Protein AF-A0A0E9LUZ6-F1 (afdb_monomer)

Secondary structure (DSSP, 8-state):
---------GGGTTTTHHHHHHHHHHHHHHHH-TT--EEEEE--HHHHHHHHHTT-EEE-GGGT---HHHHHGGGGSTTHHHHHHTTTS--SSEEEEE-HHHHHHHHTS---THHHHHHHHHHHHHHHHHHTTSS---S--------SHHHHHHHHSSSS--

Sequence (162 aa):
MANSGLIVADEFRGRGLARDIKRKAFELSKVRYPHAKIFGLTTGLAVMKINSELGYKPVTFSELTDDEQFWKGCQSCVNYDILLRTNRKHCLCTGMLYDPEKEEKKQAKPLPQKKLKVYERWLQFKRFVFLKNNKKGTGGGAGKGKNVFQRLMAFFFLVAKI

Foldseek 3Di:
DDDLDDDDDPVCPPVCPSLVVVVVVVVVCCVVPVQDKDKDWDLDPVVVVSLVVVPWDFDWQVPPDPDPVVLVSCVPPPFNVVCVVVVNRDTSITMIIDGNVVVVVVVPDDDDPVVVVVVVVVVVVVCCVPVVPPDDDDDDDDDDDDDPPVVVVVVVVPPPPD

Structure (mmCIF, N/CA/C/O backbone):
data_AF-A0A0E9LUZ6-F1
#
_entry.id   AF-A0A0E9LUZ6-F1
#
loop_
_atom_site.group_PDB
_atom_site.id
_atom_site.type_symbol
_atom_site.label_atom_id
_atom_site.label_alt_id
_atom_site.label_comp_id
_atom_site.label_asym_id
_atom_site.label_entity_id
_atom_site.label_seq_id
_atom_site.pdbx_PDB_ins_code
_atom_site.Cartn_x
_atom_site.Cartn_y
_atom_site.Cartn_z
_atom_site.occupancy
_atom_site.B_iso_or_equiv
_atom_site.auth_seq_id
_atom_site.auth_comp_id
_atom_site.auth_asym_id
_atom_site.auth_atom_id
_atom_site.pdbx_PDB_model_num
ATOM 1 N N . MET A 1 1 ? 3.066 -12.515 5.635 1.00 55.31 1 MET A N 1
ATOM 2 C CA . MET A 1 1 ? 2.863 -12.966 4.240 1.00 55.31 1 MET A CA 1
ATOM 3 C C . MET A 1 1 ? 2.787 -11.745 3.351 1.00 55.31 1 MET A C 1
ATOM 5 O O . MET A 1 1 ? 2.115 -10.799 3.740 1.00 55.31 1 MET A O 1
ATOM 9 N N . ALA A 1 2 ? 3.453 -11.762 2.201 1.00 65.00 2 ALA A N 1
ATOM 10 C CA . ALA A 1 2 ? 3.406 -10.681 1.224 1.00 65.00 2 ALA A CA 1
ATOM 11 C C . ALA A 1 2 ? 3.006 -11.261 -0.135 1.00 65.00 2 ALA A C 1
ATOM 13 O O . ALA A 1 2 ? 3.592 -12.247 -0.575 1.00 65.00 2 ALA A O 1
ATOM 14 N N . ASN A 1 3 ? 2.016 -10.648 -0.782 1.00 70.12 3 ASN A N 1
ATOM 15 C CA . ASN A 1 3 ? 1.626 -10.987 -2.146 1.00 70.12 3 ASN A CA 1
ATOM 16 C C . ASN A 1 3 ? 2.110 -9.853 -3.047 1.00 70.12 3 ASN A C 1
ATOM 18 O O . ASN A 1 3 ? 1.628 -8.727 -2.934 1.00 70.12 3 ASN A O 1
ATOM 22 N N . SER A 1 4 ? 3.075 -10.146 -3.915 1.00 66.31 4 SER A N 1
ATOM 23 C CA . SER A 1 4 ? 3.732 -9.160 -4.780 1.00 66.31 4 SER A CA 1
ATOM 24 C C . SER A 1 4 ? 2.840 -8.650 -5.919 1.00 66.31 4 SER A C 1
ATOM 26 O O . SER A 1 4 ? 3.100 -7.576 -6.454 1.00 66.31 4 SER A O 1
ATOM 28 N N . GLY A 1 5 ? 1.756 -9.355 -6.264 1.00 80.75 5 GLY A N 1
ATOM 29 C CA . GLY A 1 5 ? 0.798 -8.898 -7.270 1.00 80.75 5 GLY A CA 1
ATOM 30 C C . GLY A 1 5 ? -0.518 -9.676 -7.281 1.00 80.75 5 GLY A C 1
ATOM 31 O O . GLY A 1 5 ? -0.599 -10.805 -6.805 1.00 80.75 5 GLY A O 1
ATOM 32 N N . LEU A 1 6 ? -1.558 -9.049 -7.838 1.00 88.62 6 LEU A N 1
ATOM 33 C CA . LEU A 1 6 ? -2.830 -9.678 -8.199 1.00 88.62 6 LEU A CA 1
ATOM 34 C C . LEU A 1 6 ? -3.053 -9.427 -9.687 1.00 88.62 6 LEU A C 1
ATOM 36 O O . LEU A 1 6 ? -3.172 -8.277 -10.109 1.00 88.62 6 LEU A O 1
ATOM 40 N N . ILE A 1 7 ? -3.105 -10.501 -10.469 1.00 90.81 7 ILE A N 1
ATOM 41 C CA . ILE A 1 7 ? -3.269 -10.450 -11.921 1.00 90.81 7 ILE A CA 1
ATOM 42 C C . ILE A 1 7 ? -4.539 -11.219 -12.272 1.00 90.81 7 ILE A C 1
ATOM 44 O O . ILE A 1 7 ? -4.766 -12.320 -11.777 1.00 90.81 7 ILE A O 1
ATOM 48 N N . VAL A 1 8 ? -5.376 -10.620 -13.115 1.00 93.38 8 VAL A N 1
ATOM 49 C CA . VAL A 1 8 ? -6.568 -11.259 -13.680 1.00 93.38 8 VAL A CA 1
ATOM 50 C C . VAL A 1 8 ? -6.403 -11.295 -15.192 1.00 93.38 8 VAL A C 1
ATOM 52 O O . VAL A 1 8 ? -6.084 -10.260 -15.795 1.00 93.38 8 VAL A O 1
ATOM 55 N N . ALA A 1 9 ? -6.603 -12.478 -15.778 1.00 96.19 9 ALA A N 1
ATOM 56 C CA . ALA A 1 9 ? -6.548 -12.678 -17.222 1.00 96.19 9 ALA A CA 1
ATOM 57 C C . ALA A 1 9 ? -7.577 -11.791 -17.938 1.00 96.19 9 ALA A C 1
ATOM 59 O O . ALA A 1 9 ? -8.654 -11.513 -17.402 1.00 96.19 9 ALA A O 1
ATOM 60 N N . ASP A 1 10 ? -7.216 -11.324 -19.132 1.00 95.62 10 ASP A N 1
ATOM 61 C CA . ASP A 1 10 ? -7.926 -10.270 -19.862 1.00 95.62 10 ASP A CA 1
ATOM 62 C C . ASP A 1 10 ? -9.412 -10.588 -20.066 1.00 95.62 10 ASP A C 1
ATOM 64 O O . ASP A 1 10 ? -10.263 -9.732 -19.823 1.00 95.62 10 ASP A O 1
ATOM 68 N N . GLU A 1 11 ? -9.733 -11.843 -20.386 1.00 97.06 11 GLU A N 1
ATOM 69 C CA . GLU A 1 11 ? -11.099 -12.339 -20.605 1.00 97.06 11 GLU A CA 1
ATOM 70 C C . GLU A 1 11 ? -12.035 -12.188 -19.385 1.00 97.06 11 GLU A C 1
ATOM 72 O O . GLU A 1 11 ? -13.258 -12.079 -19.536 1.00 97.06 11 GLU A O 1
ATOM 77 N N . PHE A 1 12 ? -11.472 -12.120 -18.172 1.00 95.25 12 PHE A N 1
ATOM 78 C CA . PHE A 1 12 ? -12.212 -11.990 -16.911 1.00 95.25 12 PHE A CA 1
ATOM 79 C C . PHE A 1 12 ? -12.172 -10.574 -16.315 1.00 95.25 12 PHE A C 1
ATOM 81 O O . PHE A 1 12 ? -12.763 -10.322 -15.255 1.00 95.25 12 PHE A O 1
ATOM 88 N N . ARG A 1 13 ? -11.494 -9.619 -16.964 1.00 94.12 13 ARG A N 1
ATOM 89 C CA . ARG A 1 13 ? -11.467 -8.220 -16.510 1.00 94.12 13 ARG A CA 1
ATOM 90 C C . ARG A 1 13 ? -12.835 -7.557 -16.688 1.00 94.12 13 ARG A C 1
ATOM 92 O O . ARG A 1 13 ? -13.674 -7.995 -17.465 1.00 94.12 13 ARG A O 1
ATOM 99 N N . GLY A 1 14 ? -13.103 -6.520 -15.894 1.00 91.75 14 GLY A N 1
ATOM 100 C CA . GLY A 1 14 ? -14.386 -5.799 -15.911 1.00 91.75 14 GLY A CA 1
ATOM 101 C C . GLY A 1 14 ? -15.570 -6.538 -15.269 1.00 91.75 14 GLY A C 1
ATOM 102 O O . GLY A 1 14 ? -16.595 -5.917 -15.017 1.00 91.75 14 GLY A O 1
ATOM 103 N N . ARG A 1 15 ? -15.427 -7.825 -14.919 1.00 94.62 15 ARG A N 1
ATOM 104 C CA . ARG A 1 15 ? -16.498 -8.655 -14.325 1.00 94.62 15 ARG A CA 1
ATOM 105 C C . AR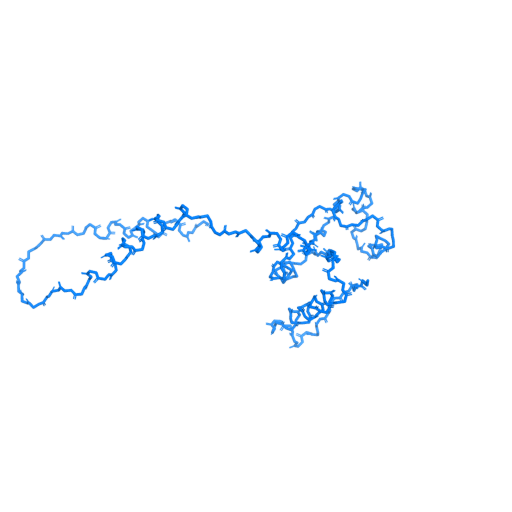G A 1 15 ? -16.493 -8.705 -12.793 1.00 94.62 15 ARG A C 1
ATOM 107 O O . ARG A 1 15 ? -17.263 -9.442 -12.195 1.00 94.62 15 ARG A O 1
ATOM 114 N N . GLY A 1 16 ? -15.602 -7.955 -12.144 1.00 93.50 16 GLY A N 1
ATOM 115 C CA . GLY A 1 16 ? -15.479 -7.927 -10.680 1.00 93.50 16 GLY A CA 1
ATOM 116 C C . GLY A 1 16 ? -14.589 -9.015 -10.066 1.00 93.50 16 GLY A C 1
ATOM 117 O O . GLY A 1 16 ? -14.322 -8.947 -8.871 1.00 93.50 16 GLY A O 1
ATOM 118 N N . LEU A 1 17 ? -14.028 -9.941 -10.856 1.00 95.62 17 LEU A N 1
ATOM 119 C CA . LEU A 1 17 ? -13.217 -11.055 -10.341 1.00 95.62 17 LEU A CA 1
ATOM 120 C C . LEU A 1 17 ? -12.029 -10.601 -9.470 1.00 95.62 17 LEU A C 1
ATOM 122 O O . LEU A 1 17 ? -11.784 -11.164 -8.407 1.00 95.62 17 LEU A O 1
ATOM 126 N N . ALA A 1 18 ? -11.329 -9.530 -9.863 1.00 94.12 18 ALA A N 1
ATOM 127 C CA . ALA A 1 18 ? -10.219 -8.977 -9.079 1.00 94.12 18 ALA A CA 1
ATOM 128 C C . ALA A 1 18 ? -10.647 -8.545 -7.666 1.00 94.12 18 ALA A C 1
ATOM 130 O O . ALA A 1 18 ? -9.912 -8.739 -6.697 1.00 94.12 18 ALA A O 1
ATOM 131 N N . ARG A 1 19 ? -11.851 -7.972 -7.546 1.00 94.94 19 ARG A N 1
ATOM 132 C CA . ARG A 1 19 ? -12.429 -7.565 -6.263 1.00 94.94 19 ARG A CA 1
ATOM 133 C C . ARG A 1 19 ? -12.712 -8.786 -5.399 1.00 94.94 19 ARG A C 1
ATOM 135 O O . ARG A 1 19 ? -12.416 -8.757 -4.210 1.00 94.94 19 ARG A O 1
ATOM 142 N N . ASP A 1 20 ? -13.250 -9.846 -5.987 1.00 95.69 20 ASP A N 1
ATOM 143 C CA . ASP A 1 20 ? -13.655 -11.038 -5.246 1.00 95.69 20 ASP A CA 1
ATOM 144 C C . ASP A 1 20 ? -12.437 -11.848 -4.777 1.00 95.69 20 ASP A C 1
ATOM 146 O O . ASP A 1 20 ? -12.375 -12.228 -3.607 1.00 95.69 20 ASP A O 1
ATOM 150 N N . ILE A 1 21 ? -11.405 -11.987 -5.622 1.00 95.00 21 ILE A N 1
ATOM 151 C CA . ILE A 1 21 ? -10.103 -12.558 -5.231 1.00 95.00 21 ILE A CA 1
ATOM 152 C C . ILE A 1 21 ? -9.512 -11.762 -4.066 1.00 95.00 21 ILE A C 1
ATOM 154 O O . ILE A 1 21 ? -9.125 -12.328 -3.043 1.00 95.00 21 ILE A O 1
ATOM 158 N N . LYS A 1 22 ? -9.465 -10.431 -4.195 1.00 94.50 22 LYS A N 1
ATOM 159 C CA . LYS A 1 22 ? -8.886 -9.567 -3.166 1.00 94.50 22 LYS A CA 1
ATOM 160 C C . LYS A 1 22 ? -9.670 -9.615 -1.857 1.00 94.50 22 LYS A C 1
ATOM 162 O O . LYS A 1 22 ? -9.060 -9.650 -0.793 1.00 94.50 22 LYS A O 1
ATOM 167 N N . ARG A 1 23 ? -11.002 -9.676 -1.929 1.00 95.81 23 ARG A N 1
ATOM 168 C CA . ARG A 1 23 ? -11.880 -9.866 -0.770 1.00 95.81 23 ARG A CA 1
ATOM 169 C C . ARG A 1 23 ? -11.576 -11.183 -0.065 1.00 95.81 23 ARG A C 1
ATOM 171 O O . ARG A 1 23 ? -11.385 -11.173 1.143 1.00 95.81 23 ARG A O 1
ATOM 178 N N . LYS A 1 24 ? -11.462 -12.291 -0.803 1.00 95.62 24 LYS A N 1
ATOM 179 C CA . LYS A 1 24 ? -11.140 -13.601 -0.218 1.00 95.62 24 LYS A CA 1
ATOM 180 C C . LYS A 1 24 ? -9.755 -13.632 0.416 1.00 95.62 24 LYS A C 1
ATOM 182 O O . LYS A 1 24 ? -9.612 -14.122 1.531 1.00 95.62 24 LYS A O 1
ATOM 187 N N . ALA A 1 25 ? -8.755 -13.045 -0.240 1.00 94.12 25 ALA A N 1
ATOM 188 C CA . ALA A 1 25 ? -7.421 -12.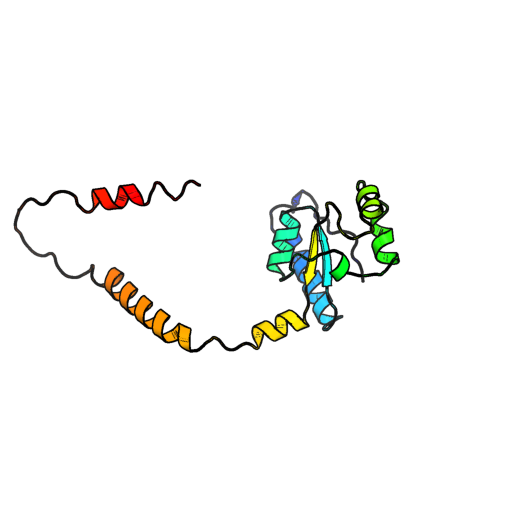901 0.337 1.00 94.12 25 ALA A CA 1
ATOM 189 C C . ALA A 1 25 ? -7.438 -12.055 1.625 1.00 94.12 25 ALA A C 1
ATOM 191 O O . ALA A 1 25 ? -6.779 -12.398 2.607 1.00 94.12 25 ALA A O 1
ATOM 192 N N . PHE A 1 26 ? -8.214 -10.969 1.641 1.00 94.50 26 PHE A N 1
ATOM 193 C CA . PHE A 1 26 ? -8.378 -10.109 2.810 1.00 94.50 26 PHE A CA 1
ATOM 194 C C . PHE A 1 26 ? -9.090 -10.822 3.969 1.00 94.50 26 PHE A C 1
ATOM 196 O O . PHE A 1 26 ? -8.595 -10.799 5.093 1.00 94.50 26 PHE A O 1
ATOM 203 N N . GLU A 1 27 ? -10.203 -11.508 3.697 1.00 95.00 27 GLU A N 1
ATOM 204 C CA . GLU A 1 27 ? -10.931 -12.334 4.671 1.00 95.00 27 GLU A CA 1
ATOM 205 C C . GLU A 1 27 ? -10.012 -13.396 5.286 1.00 95.00 27 GLU A C 1
ATOM 207 O O . GLU A 1 27 ? -9.917 -13.498 6.508 1.00 95.00 27 GLU A O 1
ATOM 212 N N . LEU A 1 28 ? -9.264 -14.124 4.453 1.00 95.25 28 LEU A N 1
ATOM 213 C CA . LEU A 1 28 ? -8.304 -15.125 4.915 1.00 95.25 28 LEU A CA 1
ATOM 214 C C . LEU A 1 28 ? -7.205 -14.505 5.789 1.00 95.25 28 LEU A C 1
ATOM 216 O O . LEU A 1 28 ? -6.832 -15.075 6.814 1.00 95.25 28 LEU A O 1
ATOM 220 N N . SER A 1 29 ? -6.704 -13.328 5.406 1.00 94.31 29 SER A N 1
ATOM 221 C CA . SER A 1 29 ? -5.680 -12.609 6.169 1.00 94.31 29 SER A CA 1
ATOM 222 C C . SER A 1 29 ? -6.196 -12.210 7.551 1.00 94.31 29 SER A C 1
ATOM 224 O O . SER A 1 29 ? -5.485 -12.394 8.533 1.00 94.31 29 SER A O 1
ATOM 226 N N . LYS A 1 30 ? -7.449 -11.746 7.643 1.00 93.38 30 LYS A N 1
ATOM 227 C CA . LYS A 1 30 ? -8.099 -11.419 8.919 1.00 93.38 30 LYS A CA 1
ATOM 228 C C . LYS A 1 30 ? -8.302 -12.640 9.813 1.00 93.38 30 LYS A C 1
ATOM 230 O O . LYS A 1 30 ? -8.148 -12.523 11.020 1.00 93.38 30 LYS A O 1
ATOM 235 N N . VAL A 1 31 ? -8.634 -13.799 9.244 1.00 94.88 31 VAL A N 1
ATOM 236 C CA . VAL A 1 31 ? -8.781 -15.040 10.025 1.00 94.88 31 VAL A CA 1
ATOM 237 C C . VAL A 1 31 ? -7.427 -15.519 10.545 1.00 94.88 31 VAL A C 1
ATOM 239 O O . VAL A 1 31 ? -7.307 -15.888 11.708 1.00 94.88 31 VAL A O 1
ATOM 242 N N . ARG A 1 32 ? -6.393 -15.502 9.697 1.00 95.44 32 ARG A N 1
ATOM 243 C CA . ARG A 1 32 ? -5.066 -16.020 10.055 1.00 95.44 32 ARG A CA 1
ATOM 244 C C . ARG A 1 32 ? -4.276 -15.078 10.967 1.00 95.44 32 ARG A C 1
ATOM 246 O O . ARG A 1 32 ? -3.464 -15.546 11.758 1.00 95.44 32 ARG A O 1
ATOM 253 N N . TYR A 1 33 ? -4.497 -13.772 10.838 1.00 94.88 33 TYR A N 1
ATOM 254 C CA . TYR A 1 33 ? -3.763 -12.726 11.548 1.00 94.88 33 TYR A CA 1
ATOM 255 C C . TYR A 1 33 ? -4.730 -11.649 12.083 1.00 94.88 33 TYR A C 1
ATOM 257 O O . TYR A 1 33 ? -4.740 -10.524 11.581 1.00 94.88 33 TYR A O 1
ATOM 265 N N . PRO A 1 34 ? -5.551 -11.966 13.100 1.00 93.12 34 PRO A N 1
ATOM 266 C CA . PRO A 1 34 ? -6.674 -11.121 13.528 1.00 93.12 34 PRO A CA 1
ATOM 267 C C . PRO A 1 34 ? -6.271 -9.727 14.021 1.00 93.12 34 PRO A C 1
ATOM 269 O O . PRO A 1 34 ? -6.985 -8.758 13.774 1.00 93.12 34 PRO A O 1
ATOM 272 N N . HIS A 1 35 ? -5.108 -9.606 14.662 1.00 93.00 35 HIS A N 1
ATOM 273 C CA . HIS A 1 35 ? -4.595 -8.337 15.193 1.00 93.00 35 HIS A CA 1
ATOM 274 C C . HIS A 1 35 ? -3.597 -7.646 14.255 1.00 93.00 35 HIS A C 1
ATOM 276 O O . HIS A 1 35 ? -3.090 -6.571 14.567 1.00 93.00 35 HIS A O 1
ATOM 282 N N . ALA A 1 36 ? -3.280 -8.250 13.106 1.00 94.50 36 ALA A N 1
ATOM 283 C CA . ALA A 1 36 ? -2.303 -7.675 12.198 1.00 94.50 36 ALA A CA 1
ATOM 284 C C . ALA A 1 36 ? -2.909 -6.527 11.388 1.00 94.50 36 ALA A C 1
ATOM 286 O O . ALA A 1 36 ? -4.008 -6.617 10.835 1.00 94.50 36 ALA A O 1
ATOM 287 N N . LYS A 1 37 ? -2.130 -5.457 11.251 1.00 95.06 37 LYS A N 1
ATOM 288 C CA . LYS A 1 37 ? -2.381 -4.425 10.250 1.00 95.06 37 LYS A CA 1
ATOM 289 C C . LYS A 1 37 ? -2.119 -4.997 8.860 1.00 95.06 37 LYS A C 1
ATOM 291 O O . LYS A 1 37 ? -1.141 -5.713 8.652 1.00 95.06 37 LYS A O 1
ATOM 296 N N . ILE A 1 38 ? -2.976 -4.660 7.903 1.00 94.88 38 ILE A N 1
ATOM 297 C CA . ILE A 1 38 ? -2.845 -5.112 6.517 1.00 94.88 38 ILE A CA 1
ATOM 298 C C . ILE A 1 38 ? -2.647 -3.882 5.650 1.00 94.88 38 ILE A C 1
ATOM 300 O O . ILE A 1 38 ? -3.489 -2.990 5.643 1.00 94.88 38 ILE A O 1
ATOM 304 N N . PHE A 1 39 ? -1.558 -3.828 4.895 1.00 95.00 39 PHE A N 1
ATOM 305 C CA . PHE A 1 39 ? -1.265 -2.685 4.042 1.00 95.00 39 PHE A CA 1
ATOM 306 C C . PHE A 1 39 ? -0.859 -3.099 2.634 1.00 95.00 39 PHE A C 1
ATOM 308 O O . PHE A 1 39 ? -0.588 -4.265 2.355 1.00 95.00 39 PHE A O 1
ATOM 315 N N . GLY A 1 40 ? -0.854 -2.126 1.732 1.00 93.00 40 GLY A N 1
ATOM 316 C CA . GLY A 1 40 ? -0.374 -2.306 0.374 1.00 93.00 40 GLY A CA 1
ATOM 317 C C . GLY A 1 40 ? -0.056 -0.981 -0.299 1.00 93.00 40 GLY A C 1
ATOM 318 O O . GLY A 1 40 ? -0.560 0.074 0.090 1.00 93.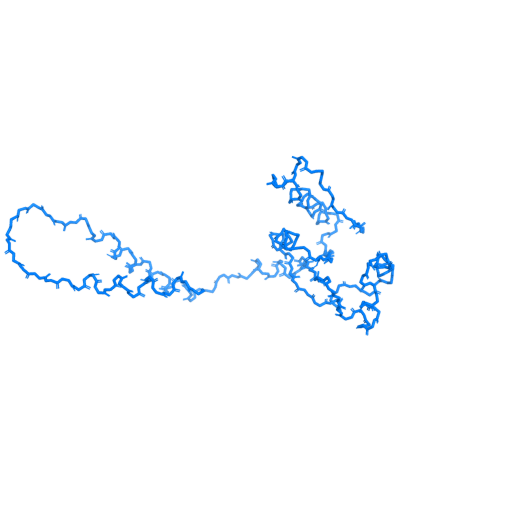00 40 GLY A O 1
ATOM 319 N N . LEU A 1 41 ? 0.775 -1.063 -1.332 1.00 93.06 41 LEU A N 1
ATOM 320 C CA . LEU A 1 41 ? 1.103 0.043 -2.222 1.00 93.06 41 LEU A CA 1
ATOM 321 C C . LEU A 1 41 ? 0.306 -0.107 -3.519 1.00 93.06 41 LEU A C 1
ATOM 323 O O . LEU A 1 41 ? 0.152 -1.215 -4.033 1.00 93.06 41 LEU A O 1
ATOM 327 N N . THR A 1 42 ? -0.216 0.993 -4.057 1.00 93.38 42 THR A N 1
ATOM 328 C CA . THR A 1 42 ? -0.935 0.976 -5.337 1.00 93.38 42 THR A CA 1
ATOM 329 C C . THR A 1 42 ? -0.774 2.280 -6.103 1.00 93.38 42 THR A C 1
ATOM 331 O O . THR A 1 42 ? -0.742 3.350 -5.509 1.00 93.38 42 THR A O 1
ATOM 334 N N . THR A 1 43 ? -0.731 2.206 -7.430 1.00 93.19 43 THR A N 1
ATOM 335 C CA . THR A 1 43 ? -0.796 3.369 -8.335 1.00 93.19 43 THR A CA 1
ATOM 336 C C . THR A 1 43 ? -2.143 3.472 -9.055 1.00 93.19 43 THR A C 1
ATOM 338 O O . THR A 1 43 ? -2.535 4.547 -9.492 1.00 93.19 43 THR A O 1
ATOM 341 N N . GLY A 1 44 ? -2.886 2.365 -9.166 1.00 91.94 44 GLY A N 1
ATOM 342 C CA . GLY A 1 44 ? -4.111 2.296 -9.961 1.00 91.94 44 GLY A CA 1
ATOM 343 C C . GLY A 1 44 ? -5.376 2.659 -9.184 1.00 91.94 44 GLY A C 1
ATOM 344 O O . GLY A 1 44 ? -5.645 2.091 -8.122 1.00 91.94 44 GLY A O 1
ATOM 345 N N . LEU A 1 45 ? -6.216 3.517 -9.771 1.00 93.75 45 LEU A N 1
ATOM 346 C CA . LEU A 1 45 ? -7.512 3.921 -9.206 1.00 93.75 45 LEU A CA 1
ATOM 347 C C . LEU A 1 45 ? -8.457 2.735 -8.967 1.00 93.75 45 LEU A C 1
ATOM 349 O O . LEU A 1 45 ? -9.145 2.688 -7.951 1.00 93.75 45 LEU A O 1
ATOM 353 N N . ALA A 1 46 ? -8.467 1.744 -9.865 1.00 92.62 46 ALA A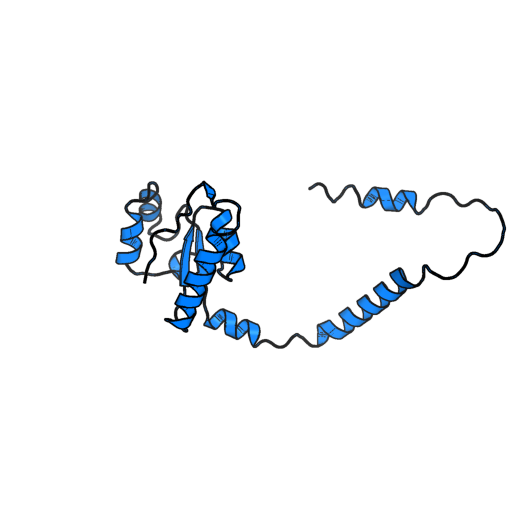 N 1
ATOM 354 C CA . ALA A 1 46 ? -9.290 0.544 -9.702 1.00 92.62 46 ALA A CA 1
ATOM 355 C C . ALA A 1 46 ? -8.922 -0.229 -8.423 1.00 92.62 46 ALA A C 1
ATOM 357 O O . ALA A 1 46 ? -9.794 -0.659 -7.670 1.00 92.62 46 ALA A O 1
ATOM 358 N N . VAL A 1 47 ? -7.623 -0.352 -8.141 1.00 93.56 47 VAL A N 1
ATOM 359 C CA . VAL A 1 47 ? -7.117 -1.028 -6.942 1.00 93.56 47 VAL A CA 1
ATOM 360 C C . VAL A 1 47 ? -7.386 -0.190 -5.693 1.00 93.56 47 VAL A C 1
ATOM 362 O O . VAL A 1 47 ? -7.773 -0.758 -4.672 1.00 93.56 47 VAL A O 1
ATOM 365 N N . MET A 1 48 ? -7.245 1.139 -5.775 1.00 95.94 48 MET A N 1
ATOM 366 C CA . MET A 1 48 ? -7.612 2.053 -4.686 1.00 95.94 48 MET A CA 1
ATOM 367 C C . MET A 1 48 ? -9.098 1.941 -4.338 1.00 95.94 48 MET A C 1
ATOM 369 O O . MET A 1 48 ? -9.436 1.845 -3.164 1.00 95.94 48 MET A O 1
ATOM 373 N N . LYS A 1 49 ? -9.986 1.874 -5.338 1.00 95.75 49 LYS A N 1
ATOM 374 C CA . LYS A 1 49 ? -11.427 1.689 -5.123 1.00 95.75 49 LYS A CA 1
ATOM 375 C C . LYS A 1 49 ? -11.719 0.383 -4.383 1.00 95.75 49 LYS A C 1
ATOM 377 O O . LYS A 1 49 ? -12.399 0.409 -3.363 1.00 95.75 49 LYS A O 1
ATOM 382 N N . ILE A 1 50 ? -11.150 -0.735 -4.842 1.00 95.50 50 ILE A N 1
ATOM 383 C CA . ILE A 1 50 ? -11.316 -2.039 -4.178 1.00 95.50 50 ILE A CA 1
ATOM 384 C C . ILE A 1 50 ? -10.769 -1.994 -2.741 1.00 95.50 50 ILE A C 1
ATOM 386 O O . ILE A 1 50 ? -11.398 -2.511 -1.825 1.00 95.50 50 ILE A O 1
ATOM 390 N N . ASN A 1 51 ? -9.611 -1.365 -2.525 1.00 96.25 51 ASN A N 1
ATOM 391 C CA . ASN A 1 51 ? -9.027 -1.188 -1.193 1.00 96.25 51 ASN A CA 1
ATOM 392 C C . ASN A 1 51 ? -9.952 -0.402 -0.259 1.00 96.25 51 ASN A C 1
ATOM 394 O O . ASN A 1 51 ? -10.202 -0.832 0.865 1.00 96.25 51 ASN A O 1
ATOM 398 N N . SER A 1 52 ? -10.483 0.723 -0.728 1.00 96.06 52 SER A N 1
ATOM 399 C CA . SER A 1 52 ? -11.407 1.551 0.045 1.00 96.06 52 SER A CA 1
ATOM 400 C C . SER A 1 52 ? -12.694 0.799 0.393 1.00 96.06 52 SER A C 1
ATOM 402 O O . SER A 1 52 ? -13.162 0.892 1.524 1.00 96.06 52 SER A O 1
ATOM 404 N N . GLU A 1 53 ? -13.235 -0.004 -0.532 1.00 94.75 53 GLU A N 1
ATOM 405 C CA . GLU A 1 53 ? -14.393 -0.879 -0.277 1.00 94.75 53 GLU A CA 1
ATOM 406 C C . GLU A 1 53 ? -14.120 -1.924 0.821 1.00 94.75 53 GLU A C 1
ATOM 408 O O . GLU A 1 53 ? -15.036 -2.316 1.540 1.00 94.75 53 GLU A O 1
ATOM 413 N N . LEU A 1 54 ? -12.865 -2.358 0.975 1.00 94.62 54 LEU A N 1
ATOM 414 C CA . LEU A 1 54 ? -12.422 -3.281 2.027 1.00 94.62 54 LEU A CA 1
ATOM 415 C C . LEU A 1 54 ? -12.026 -2.570 3.336 1.00 94.62 54 LEU A C 1
ATOM 417 O O . LEU A 1 54 ? -11.628 -3.228 4.295 1.00 94.62 54 LEU A O 1
ATOM 421 N N . GLY A 1 55 ? -12.140 -1.240 3.400 1.00 94.50 55 GLY A N 1
ATOM 422 C CA . GLY A 1 55 ? -11.868 -0.448 4.603 1.00 94.50 55 GLY A CA 1
ATOM 423 C C . GLY A 1 55 ? -10.421 0.022 4.760 1.00 94.50 55 GLY A C 1
ATOM 424 O O . GLY A 1 55 ? -10.068 0.554 5.815 1.00 94.50 55 GLY A O 1
ATOM 425 N N . TYR A 1 56 ? -9.579 -0.138 3.737 1.00 96.56 56 TYR A N 1
ATOM 426 C CA . TYR A 1 56 ? -8.246 0.459 3.738 1.00 96.56 56 TYR A CA 1
ATOM 427 C C . TYR A 1 56 ? -8.357 1.980 3.640 1.00 96.56 56 TYR A C 1
ATOM 429 O O . TYR A 1 56 ? -9.23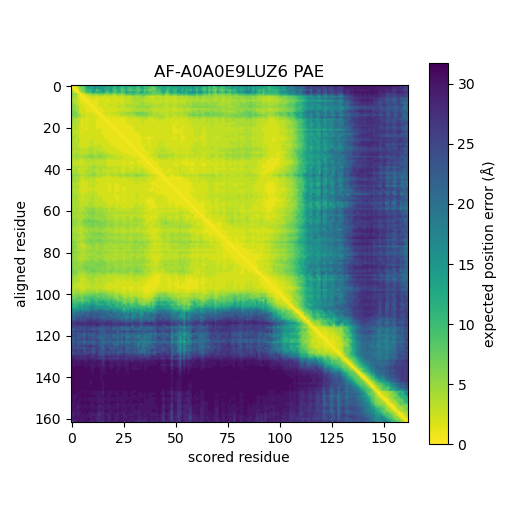7 2.516 2.964 1.00 96.56 56 TYR A O 1
ATOM 437 N N . LYS A 1 57 ? -7.417 2.684 4.264 1.00 96.25 57 LYS A N 1
ATOM 438 C CA . LYS A 1 57 ? -7.322 4.144 4.203 1.00 96.25 57 LYS A CA 1
ATOM 439 C C . LYS A 1 57 ? -5.973 4.568 3.646 1.00 96.25 57 LYS A C 1
ATOM 441 O O . LYS A 1 57 ? -4.987 3.897 3.946 1.00 96.25 57 LYS A O 1
ATOM 446 N N . PRO A 1 58 ? -5.910 5.656 2.862 1.00 96.25 58 PRO A N 1
ATOM 447 C CA . PRO A 1 58 ? -4.635 6.219 2.451 1.00 96.25 58 PRO A CA 1
ATOM 448 C C . PRO A 1 58 ? -3.855 6.683 3.685 1.00 96.25 58 PRO A C 1
ATOM 450 O O . PRO A 1 58 ? -4.427 7.294 4.588 1.00 96.25 58 PRO A O 1
ATOM 453 N N . VAL A 1 59 ? -2.567 6.364 3.716 1.00 95.44 59 VAL A N 1
ATOM 454 C CA . VAL A 1 59 ? -1.633 6.707 4.793 1.00 95.44 59 VAL A CA 1
ATOM 455 C C . VAL A 1 59 ? -0.281 7.098 4.208 1.00 95.44 59 VAL A C 1
ATOM 457 O O . VAL A 1 59 ? 0.018 6.821 3.042 1.00 95.44 59 VAL A O 1
ATOM 460 N N . THR A 1 60 ? 0.549 7.733 5.026 1.00 92.94 60 THR A N 1
ATOM 461 C CA . THR A 1 60 ? 1.943 8.015 4.670 1.00 92.94 60 THR A CA 1
ATOM 462 C C . THR A 1 60 ? 2.800 6.749 4.765 1.00 92.94 60 THR A C 1
ATOM 464 O O . THR A 1 60 ? 2.435 5.787 5.440 1.00 92.94 60 THR A O 1
ATOM 467 N N . PHE A 1 61 ? 3.954 6.714 4.088 1.00 94.31 61 PHE A N 1
ATOM 468 C CA . PHE A 1 61 ? 4.807 5.515 4.094 1.00 94.31 61 PHE A CA 1
ATOM 469 C C . PHE A 1 61 ? 5.400 5.219 5.473 1.00 94.31 61 PHE A C 1
ATOM 471 O O . PHE A 1 61 ? 5.575 4.055 5.820 1.00 94.31 61 PHE A O 1
ATOM 478 N N . SER A 1 62 ? 5.601 6.258 6.286 1.00 90.38 62 SER A N 1
ATOM 479 C CA . SER A 1 62 ? 6.015 6.149 7.688 1.00 90.38 62 SER A CA 1
ATOM 480 C C . SER A 1 62 ? 5.032 5.363 8.565 1.00 90.38 62 SER A C 1
ATOM 482 O O . SER A 1 62 ? 5.394 4.945 9.655 1.00 90.38 62 SER A O 1
ATOM 484 N N . GLU A 1 63 ? 3.791 5.153 8.116 1.00 91.38 63 GLU A N 1
ATOM 485 C CA . GLU A 1 63 ? 2.780 4.378 8.847 1.00 91.38 63 GLU A CA 1
ATOM 486 C C . GLU A 1 63 ? 2.707 2.902 8.412 1.00 91.38 63 GLU A C 1
ATOM 488 O O . GLU A 1 63 ? 1.905 2.148 8.966 1.00 91.38 63 GLU A O 1
ATOM 493 N N . LEU A 1 64 ? 3.486 2.490 7.402 1.00 93.06 64 LEU A N 1
ATOM 494 C CA . LEU A 1 64 ? 3.394 1.158 6.796 1.00 93.06 64 LEU A CA 1
ATOM 495 C C . LEU A 1 64 ? 4.272 0.128 7.513 1.00 93.06 64 LEU A C 1
ATOM 497 O O . LEU A 1 64 ? 3.764 -0.734 8.229 1.00 93.06 64 LEU A O 1
ATOM 501 N N . THR A 1 65 ? 5.582 0.178 7.269 1.00 91.50 65 THR A N 1
ATOM 502 C CA . THR A 1 65 ? 6.564 -0.756 7.820 1.00 91.50 65 THR A CA 1
ATOM 503 C C . THR A 1 65 ? 7.979 -0.199 7.684 1.00 91.50 65 THR A C 1
ATOM 505 O O . THR A 1 65 ? 8.297 0.460 6.692 1.00 91.50 65 THR A O 1
ATOM 508 N N . ASP A 1 66 ? 8.838 -0.549 8.636 1.00 90.44 66 ASP A N 1
ATOM 509 C CA . ASP A 1 66 ? 10.279 -0.287 8.589 1.00 90.44 66 ASP A CA 1
ATOM 510 C C . ASP A 1 66 ? 11.077 -1.512 8.093 1.00 90.44 66 ASP A C 1
ATOM 512 O O . ASP A 1 66 ? 12.305 -1.507 8.103 1.00 90.44 66 ASP A O 1
ATOM 516 N N . ASP A 1 67 ? 10.394 -2.576 7.647 1.00 91.00 67 ASP A N 1
ATOM 517 C CA . ASP A 1 67 ? 11.034 -3.810 7.181 1.00 91.00 67 ASP A CA 1
ATOM 518 C C . ASP A 1 67 ? 11.788 -3.608 5.856 1.00 91.00 67 ASP A C 1
ATOM 520 O O . ASP A 1 67 ? 11.204 -3.451 4.780 1.00 91.00 67 ASP A O 1
ATOM 524 N N . GLU A 1 68 ? 13.116 -3.676 5.925 1.00 89.75 68 GLU A N 1
ATOM 525 C CA . GLU A 1 68 ? 14.015 -3.613 4.771 1.00 89.75 68 GLU A CA 1
ATOM 526 C C . GLU A 1 68 ? 13.710 -4.679 3.708 1.00 89.75 68 GLU A C 1
ATOM 528 O O . GLU A 1 68 ? 13.867 -4.418 2.513 1.00 89.75 68 GLU A O 1
ATOM 533 N N . GLN A 1 69 ? 13.259 -5.878 4.097 1.00 89.44 69 GLN A N 1
ATOM 534 C CA . GLN A 1 69 ? 12.931 -6.941 3.141 1.00 89.44 69 GLN A CA 1
ATOM 535 C C . GLN A 1 69 ? 11.728 -6.562 2.277 1.00 89.44 69 GLN A C 1
ATOM 537 O O . GLN A 1 69 ? 11.727 -6.829 1.074 1.00 89.44 69 GLN A O 1
ATOM 542 N N . PHE A 1 70 ? 10.739 -5.878 2.856 1.00 89.38 70 PHE A N 1
ATOM 543 C CA . PHE A 1 70 ? 9.615 -5.331 2.103 1.00 89.38 70 PHE A CA 1
ATOM 544 C C . PHE A 1 70 ? 10.090 -4.280 1.089 1.00 89.38 70 PHE A C 1
ATOM 546 O O . PHE A 1 70 ? 9.746 -4.349 -0.094 1.00 89.38 70 PHE A O 1
ATOM 553 N N . TRP A 1 71 ? 10.932 -3.336 1.522 1.00 89.75 71 TRP A N 1
ATOM 554 C CA . TRP A 1 71 ? 11.416 -2.250 0.663 1.00 89.75 71 TRP A CA 1
ATOM 555 C C . TRP A 1 71 ? 12.352 -2.724 -0.454 1.00 89.75 71 TRP A C 1
ATOM 557 O O . TRP A 1 71 ? 12.356 -2.125 -1.533 1.00 89.75 71 TRP A O 1
ATOM 567 N N . LYS A 1 72 ? 13.073 -3.838 -0.263 1.00 90.56 72 LYS A N 1
ATOM 568 C CA . LYS A 1 72 ? 13.816 -4.513 -1.343 1.00 90.56 72 LYS A CA 1
ATOM 569 C C . LYS A 1 72 ? 12.908 -4.936 -2.498 1.00 90.56 72 LYS A C 1
ATOM 571 O O . LYS A 1 72 ? 13.328 -4.858 -3.646 1.00 90.56 72 LYS A O 1
ATOM 576 N N . GLY A 1 73 ? 11.646 -5.277 -2.233 1.00 88.69 73 GLY A N 1
ATOM 577 C CA . GLY A 1 73 ? 10.668 -5.583 -3.282 1.00 88.69 73 GLY A CA 1
ATOM 578 C C . GLY A 1 73 ? 10.381 -4.410 -4.228 1.00 88.69 73 GLY A C 1
ATOM 579 O O . GLY A 1 73 ? 9.961 -4.623 -5.361 1.00 88.69 73 GLY A O 1
ATOM 580 N N . CYS A 1 74 ? 10.646 -3.168 -3.808 1.00 91.50 74 CYS A N 1
ATOM 581 C CA . CYS A 1 74 ? 10.494 -1.995 -4.668 1.00 91.50 74 CYS A CA 1
ATOM 582 C C . CYS A 1 74 ? 11.678 -1.786 -5.630 1.00 91.50 74 CYS A C 1
ATOM 584 O O . CYS A 1 74 ? 11.553 -0.952 -6.521 1.00 91.50 74 CYS A O 1
ATOM 586 N N . GLN A 1 75 ? 12.794 -2.517 -5.489 1.00 92.88 75 GLN A N 1
ATOM 587 C CA . GLN A 1 75 ? 13.999 -2.353 -6.324 1.00 92.88 75 GLN A CA 1
ATOM 588 C C . GLN A 1 75 ? 13.754 -2.627 -7.810 1.00 92.88 75 GLN A C 1
ATOM 590 O O . GLN A 1 75 ? 14.410 -2.033 -8.658 1.00 92.88 75 GLN A O 1
ATOM 595 N N . SER A 1 76 ? 12.791 -3.492 -8.132 1.00 90.75 76 SER A N 1
ATOM 596 C CA . SER A 1 76 ? 12.403 -3.787 -9.515 1.00 90.75 76 SER A CA 1
ATOM 597 C C . SER A 1 76 ? 11.413 -2.775 -10.102 1.00 90.75 76 SER A C 1
ATOM 599 O O . SER A 1 76 ? 11.019 -2.901 -11.259 1.00 90.75 76 SER A O 1
ATOM 601 N N . CYS A 1 77 ? 10.944 -1.802 -9.315 1.00 92.75 77 CYS A N 1
ATOM 602 C CA . CYS A 1 77 ? 10.026 -0.776 -9.790 1.00 92.75 77 CYS A CA 1
ATOM 603 C C . CYS A 1 77 ? 10.789 0.280 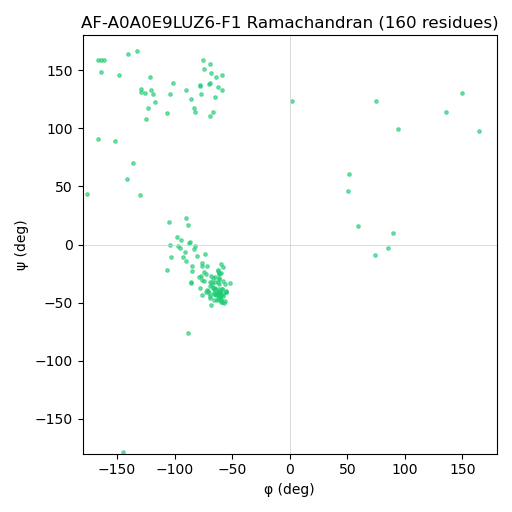-10.593 1.00 92.75 77 CYS A C 1
ATOM 605 O O . CYS A 1 77 ? 11.805 0.798 -10.139 1.00 92.75 77 CYS A O 1
ATOM 607 N N . VAL A 1 78 ? 10.232 0.694 -11.732 1.00 94.44 78 VAL A N 1
ATOM 608 C CA . VAL A 1 78 ? 10.792 1.770 -12.572 1.00 94.44 78 VAL A CA 1
ATOM 609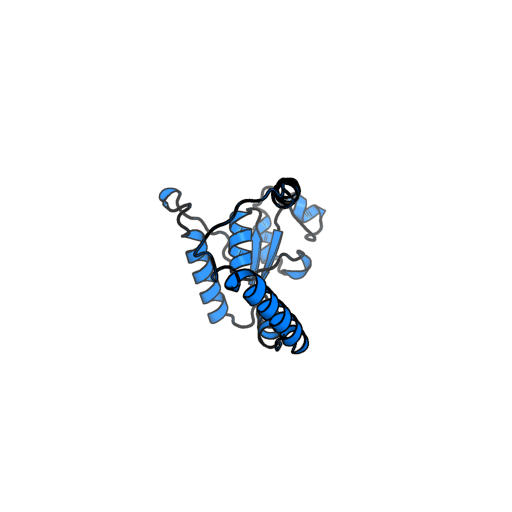 C C . VAL A 1 78 ? 10.952 3.109 -11.839 1.00 94.44 78 VAL A C 1
ATOM 611 O O . VAL A 1 78 ? 11.717 3.950 -12.283 1.00 94.44 78 VAL A O 1
ATOM 614 N N . ASN A 1 79 ? 10.248 3.292 -10.715 1.00 94.31 79 ASN A N 1
ATOM 615 C CA . ASN A 1 79 ? 10.267 4.505 -9.890 1.00 94.31 79 ASN A CA 1
ATOM 616 C C . ASN A 1 79 ? 11.073 4.330 -8.586 1.00 94.31 79 ASN A C 1
ATOM 618 O O . ASN A 1 79 ? 10.818 5.024 -7.596 1.00 94.31 79 ASN A O 1
ATOM 622 N N . TYR A 1 80 ? 11.962 3.334 -8.514 1.00 95.00 80 TYR A N 1
ATOM 623 C CA . TYR A 1 80 ? 12.726 3.044 -7.298 1.00 95.00 80 TYR A CA 1
ATOM 624 C C . TYR A 1 80 ? 13.645 4.204 -6.882 1.00 95.00 80 TYR A C 1
ATOM 626 O O . TYR A 1 80 ? 13.809 4.471 -5.691 1.00 95.00 80 TYR A O 1
ATOM 634 N N . ASP A 1 81 ? 14.171 4.954 -7.850 1.00 95.81 81 ASP A N 1
ATOM 635 C CA . ASP A 1 81 ? 14.952 6.176 -7.639 1.00 95.81 81 ASP A CA 1
ATOM 636 C C . ASP A 1 81 ? 14.186 7.218 -6.799 1.00 95.81 81 ASP A C 1
ATOM 638 O O . ASP A 1 81 ? 14.750 7.832 -5.888 1.00 95.81 81 ASP A O 1
ATOM 642 N N . ILE A 1 82 ? 12.876 7.362 -7.039 1.00 95.50 82 ILE A N 1
ATOM 643 C CA . ILE A 1 82 ? 12.011 8.275 -6.288 1.00 95.50 82 ILE A CA 1
ATOM 644 C C . ILE A 1 82 ? 11.931 7.835 -4.831 1.00 95.50 82 ILE A C 1
ATOM 646 O O . ILE A 1 82 ? 12.031 8.667 -3.934 1.00 95.50 82 ILE A O 1
ATOM 650 N N . LEU A 1 83 ? 11.774 6.535 -4.584 1.00 93.19 83 LEU A N 1
ATOM 651 C CA . LEU A 1 83 ? 11.716 5.998 -3.227 1.00 93.19 83 LEU A CA 1
ATOM 652 C C . LEU A 1 83 ? 13.023 6.265 -2.457 1.00 93.19 83 LEU A C 1
ATOM 654 O O . LEU A 1 83 ? 12.977 6.578 -1.266 1.00 93.19 83 LEU A O 1
ATOM 658 N N . LEU A 1 84 ? 14.174 6.163 -3.131 1.00 93.50 84 LEU A N 1
ATOM 659 C CA . LEU A 1 84 ? 15.486 6.431 -2.538 1.00 93.50 84 LEU A CA 1
ATOM 660 C C . LEU A 1 84 ? 15.676 7.916 -2.211 1.00 93.50 84 LEU A C 1
ATOM 662 O O . LEU A 1 84 ? 15.984 8.252 -1.068 1.00 93.50 84 LEU A O 1
ATOM 666 N N . ARG A 1 85 ? 15.442 8.821 -3.173 1.00 95.94 85 ARG A N 1
ATOM 667 C CA . ARG A 1 85 ? 15.666 10.267 -2.968 1.00 95.94 85 ARG A CA 1
ATOM 668 C C . ARG A 1 85 ? 14.740 10.876 -1.914 1.00 95.94 85 ARG A C 1
ATOM 670 O O . ARG A 1 85 ? 15.099 11.858 -1.273 1.00 95.94 85 ARG A O 1
ATOM 677 N N . THR A 1 86 ? 13.546 10.310 -1.721 1.00 93.31 86 THR A N 1
ATOM 678 C CA . THR A 1 86 ? 12.590 10.765 -0.697 1.00 93.31 86 THR A CA 1
ATOM 679 C C . THR A 1 86 ? 12.834 10.114 0.661 1.00 93.31 86 THR A C 1
ATOM 681 O O . THR A 1 86 ? 12.075 10.362 1.601 1.00 93.31 86 THR A O 1
ATOM 684 N N . ASN A 1 87 ? 13.870 9.276 0.776 1.00 91.25 87 ASN A N 1
ATOM 685 C CA . ASN A 1 87 ? 14.172 8.481 1.957 1.00 91.25 87 ASN A CA 1
ATOM 686 C C . ASN A 1 87 ? 12.943 7.696 2.451 1.00 91.25 87 ASN A C 1
ATOM 688 O O . ASN A 1 87 ? 12.584 7.751 3.626 1.00 91.25 87 ASN A O 1
ATOM 692 N N . ARG A 1 88 ? 12.233 7.045 1.516 1.00 90.19 88 ARG A N 1
ATOM 693 C CA . ARG A 1 88 ? 11.026 6.232 1.760 1.00 90.19 88 ARG A CA 1
ATOM 694 C C . ARG A 1 88 ? 9.859 6.975 2.409 1.00 90.19 88 ARG A C 1
ATOM 696 O O . ARG A 1 88 ? 8.916 6.344 2.870 1.00 90.19 88 ARG A O 1
ATOM 703 N N . LYS A 1 89 ? 9.860 8.310 2.407 1.00 89.38 89 LYS A N 1
ATOM 704 C CA . LYS A 1 89 ? 8.741 9.096 2.950 1.00 89.38 89 LYS A CA 1
ATOM 705 C C . LYS A 1 89 ? 7.523 9.084 2.025 1.00 89.38 89 LYS A C 1
ATOM 707 O O . LYS A 1 89 ? 6.394 9.184 2.499 1.00 89.38 89 LYS A O 1
ATOM 712 N N . HIS A 1 90 ? 7.746 8.990 0.713 1.00 90.44 90 HIS A N 1
ATOM 713 C CA . HIS A 1 90 ? 6.698 8.918 -0.308 1.00 90.44 90 HIS A CA 1
ATOM 714 C C . HIS A 1 90 ? 7.250 8.427 -1.656 1.00 90.44 90 HIS A C 1
ATOM 716 O O . HIS A 1 90 ? 8.439 8.540 -1.942 1.00 90.44 90 HIS A O 1
ATOM 722 N N . CYS A 1 91 ? 6.370 7.906 -2.507 1.00 94.25 91 CYS A N 1
ATOM 723 C CA . CYS A 1 91 ? 6.642 7.556 -3.903 1.00 94.25 91 CYS A CA 1
ATOM 724 C C . CYS A 1 91 ? 5.376 7.848 -4.733 1.00 94.25 91 CYS A C 1
ATOM 726 O O . CYS A 1 91 ? 4.376 8.312 -4.189 1.00 94.25 91 CYS A O 1
ATOM 728 N N . LEU A 1 92 ? 5.389 7.564 -6.037 1.00 94.31 92 LEU A N 1
ATOM 729 C CA . LEU A 1 92 ? 4.190 7.635 -6.884 1.00 94.31 92 LEU A CA 1
ATOM 730 C C . LEU A 1 92 ? 3.098 6.646 -6.444 1.00 94.31 92 LEU A C 1
ATOM 732 O O . LEU A 1 92 ? 1.919 6.837 -6.736 1.00 94.31 92 LEU A O 1
ATOM 736 N N . CYS A 1 93 ? 3.476 5.583 -5.733 1.00 94.25 93 CYS A N 1
ATOM 737 C CA . CYS A 1 93 ? 2.526 4.676 -5.108 1.00 94.25 93 CYS A CA 1
ATOM 738 C C . CYS A 1 93 ? 1.823 5.349 -3.923 1.00 94.25 93 CYS A C 1
ATOM 740 O O . CYS A 1 93 ? 2.452 5.972 -3.074 1.00 94.25 93 CYS A O 1
ATOM 742 N N . THR A 1 94 ? 0.520 5.126 -3.800 1.00 95.88 94 THR A N 1
ATOM 743 C CA . THR A 1 94 ? -0.250 5.443 -2.598 1.00 95.88 94 THR A CA 1
ATOM 744 C C . THR A 1 94 ? -0.159 4.286 -1.608 1.00 95.88 94 THR A C 1
ATOM 746 O O . THR A 1 94 ? -0.487 3.145 -1.949 1.00 95.88 94 THR A O 1
ATOM 749 N N . GLY A 1 95 ? 0.268 4.583 -0.380 1.00 95.62 95 GLY A N 1
ATOM 750 C CA . GLY A 1 95 ? 0.199 3.653 0.741 1.00 95.62 95 GLY A CA 1
ATOM 751 C C . GLY A 1 95 ? -1.224 3.577 1.268 1.00 95.62 95 GLY A C 1
ATOM 752 O O . GLY A 1 95 ? -1.855 4.604 1.507 1.00 95.62 95 GLY A O 1
ATOM 753 N N . MET A 1 96 ? -1.752 2.367 1.423 1.00 96.94 96 MET A N 1
ATOM 754 C CA . MET A 1 96 ? -3.077 2.147 1.993 1.00 96.94 96 MET A CA 1
ATOM 755 C C . MET A 1 96 ? -3.012 1.114 3.114 1.00 96.94 96 MET A C 1
ATOM 757 O O . MET A 1 96 ? -2.415 0.055 2.936 1.00 96.94 96 MET A O 1
ATOM 761 N N . LEU A 1 97 ? -3.661 1.405 4.242 1.00 96.69 97 LEU A N 1
ATOM 762 C CA . LEU A 1 97 ? -3.600 0.627 5.480 1.00 96.69 97 LEU A CA 1
ATOM 763 C C . LEU A 1 97 ? -5.004 0.303 5.998 1.00 96.69 97 LEU A C 1
ATOM 765 O O . LEU A 1 97 ? -5.854 1.185 6.136 1.00 96.69 97 LEU A O 1
ATOM 769 N N . TYR A 1 98 ? -5.218 -0.961 6.331 1.00 96.31 98 TYR A N 1
ATOM 770 C CA . TYR A 1 98 ? -6.311 -1.445 7.157 1.00 96.31 98 TYR A CA 1
ATOM 771 C C . TYR A 1 98 ? -5.774 -1.765 8.556 1.00 96.31 98 TYR A C 1
ATOM 773 O O . TYR A 1 98 ? -4.785 -2.484 8.709 1.00 96.31 98 TYR A O 1
ATOM 781 N N . ASP A 1 99 ? -6.446 -1.232 9.572 1.00 95.44 99 ASP A N 1
ATOM 782 C CA . ASP A 1 99 ? -6.076 -1.377 10.978 1.00 95.44 99 ASP A CA 1
ATOM 783 C C . ASP A 1 99 ? -7.281 -1.951 11.749 1.00 95.44 99 ASP A C 1
ATOM 785 O O . ASP A 1 99 ? -8.284 -1.240 11.899 1.00 95.44 99 ASP A O 1
ATOM 789 N N . PRO A 1 100 ? -7.228 -3.228 12.186 1.00 93.12 100 PRO A N 1
ATOM 790 C CA . PRO A 1 100 ? -8.366 -3.895 12.815 1.00 93.12 100 PRO A CA 1
ATOM 791 C C . PRO A 1 100 ? -8.818 -3.188 14.099 1.00 93.12 100 PRO A C 1
ATOM 793 O O . PRO A 1 100 ? -10.015 -2.963 14.275 1.00 93.12 100 PRO A O 1
ATOM 796 N N . GLU A 1 101 ? -7.884 -2.724 14.933 1.00 90.12 101 GLU A N 1
ATOM 797 C CA . GLU A 1 101 ? -8.203 -2.059 16.201 1.00 90.12 101 GLU A CA 1
ATOM 798 C C . GLU A 1 101 ? -8.931 -0.726 15.987 1.00 90.12 101 GLU A C 1
ATOM 800 O O . GLU A 1 101 ? -9.842 -0.354 16.735 1.00 90.12 101 GLU A O 1
ATOM 805 N N . LYS A 1 102 ? -8.541 0.030 14.951 1.00 87.25 102 LYS A N 1
ATOM 806 C CA . LYS A 1 102 ? -9.219 1.290 14.605 1.00 87.25 102 LYS A CA 1
ATOM 807 C C . LYS A 1 102 ? -10.637 1.050 14.091 1.00 87.25 102 LYS A C 1
ATOM 809 O O . LYS A 1 102 ? -11.497 1.908 14.300 1.00 87.25 102 LYS A O 1
ATOM 814 N N . GLU A 1 103 ? -10.890 -0.065 13.412 1.00 83.00 103 GLU A N 1
ATOM 815 C CA . GLU A 1 103 ? -12.225 -0.394 12.906 1.00 83.00 103 GLU A CA 1
ATOM 816 C C . GLU A 1 103 ? -13.151 -0.934 14.007 1.00 83.00 103 GLU A C 1
ATOM 818 O O . GLU A 1 103 ? -14.311 -0.523 14.064 1.00 83.00 103 GLU A O 1
ATOM 823 N N . GLU A 1 104 ? -12.653 -1.733 14.952 1.00 79.38 104 GLU A N 1
ATOM 824 C CA . GLU A 1 104 ? -13.426 -2.170 16.128 1.00 79.38 104 GLU A CA 1
ATOM 825 C C . GLU A 1 104 ? -13.880 -0.979 16.986 1.00 79.38 104 GLU A C 1
ATOM 827 O O . GLU A 1 104 ? -15.062 -0.842 17.316 1.00 79.38 104 GLU A O 1
ATOM 832 N N . LYS A 1 105 ? -12.973 -0.027 17.250 1.00 78.00 105 LYS A N 1
ATOM 833 C CA . LYS A 1 105 ? -13.286 1.204 18.000 1.00 78.00 105 LYS A CA 1
ATOM 834 C C . LYS A 1 105 ? -14.341 2.080 17.324 1.00 78.00 105 LYS A C 1
ATOM 836 O O . LYS A 1 105 ? -14.999 2.868 18.002 1.00 78.00 105 LYS A O 1
ATOM 841 N N . LYS A 1 106 ? -14.504 2.004 15.999 1.00 75.19 106 LYS A N 1
ATOM 842 C CA . LYS A 1 106 ? -15.584 2.718 15.299 1.00 75.19 106 LYS A CA 1
ATOM 843 C C . LYS A 1 106 ? -16.929 2.035 15.488 1.00 75.19 106 LYS A C 1
ATOM 845 O O . LYS A 1 106 ? -17.912 2.734 15.709 1.00 75.19 106 LYS A O 1
ATOM 850 N N . GLN A 1 107 ? -16.969 0.707 15.389 1.00 70.69 107 GLN A N 1
ATOM 851 C CA . GLN A 1 107 ? -18.204 -0.064 15.549 1.00 70.69 107 GLN A CA 1
ATOM 852 C C . GLN A 1 107 ? -18.749 0.045 16.978 1.00 70.69 107 GLN A C 1
ATOM 854 O O . GLN A 1 107 ? -19.958 0.109 17.170 1.00 70.69 107 GLN A O 1
ATOM 859 N N . ALA A 1 108 ? -17.862 0.173 17.967 1.00 69.88 108 ALA A N 1
ATOM 860 C CA . ALA A 1 108 ? -18.228 0.332 19.370 1.00 69.88 108 ALA A CA 1
ATOM 861 C C . ALA A 1 108 ? -18.790 1.721 19.748 1.00 69.88 108 ALA A C 1
ATOM 863 O O . ALA A 1 108 ? -19.239 1.900 20.879 1.00 69.88 108 ALA A O 1
ATOM 864 N N . LYS A 1 109 ? -18.765 2.731 18.859 1.00 68.50 109 LYS A N 1
ATOM 865 C CA . LYS A 1 109 ? -19.274 4.074 19.192 1.00 68.50 109 LYS A CA 1
ATOM 866 C C . LYS A 1 109 ? -20.802 4.134 19.039 1.00 68.50 109 LYS A C 1
ATOM 868 O O . LYS A 1 109 ? -21.284 4.075 17.907 1.00 68.50 109 LYS A O 1
ATOM 873 N N . PRO A 1 110 ? -21.575 4.326 20.127 1.00 63.66 110 PRO A N 1
ATOM 874 C CA . PRO A 1 110 ? -23.019 4.498 20.024 1.00 63.66 110 PRO A CA 1
ATOM 875 C C . PRO A 1 110 ? -23.361 5.777 19.246 1.00 63.66 110 PRO A C 1
ATOM 877 O O . PRO A 1 110 ? -22.677 6.800 19.351 1.00 63.66 110 PRO A O 1
ATOM 880 N N . LEU A 1 111 ? -24.436 5.725 18.454 1.00 62.03 111 LEU A N 1
ATOM 881 C CA . LEU A 1 111 ? -24.930 6.883 17.708 1.00 62.03 111 LEU A CA 1
ATOM 882 C C . LEU A 1 111 ? -25.273 8.032 18.679 1.00 62.03 111 LEU A C 1
ATOM 884 O O . LEU A 1 111 ? -25.959 7.808 19.679 1.00 62.03 111 LEU A O 1
ATOM 888 N N . PRO A 1 112 ? -24.845 9.279 18.402 1.00 65.50 112 PRO A N 1
ATOM 889 C CA . PRO A 1 112 ? -25.123 10.402 19.288 1.00 65.50 112 PRO A CA 1
ATOM 890 C C . PRO A 1 112 ? -26.628 10.710 19.327 1.00 65.50 112 PRO A C 1
ATOM 892 O O . PRO A 1 112 ? -27.206 11.179 18.343 1.00 65.50 112 PRO A O 1
ATOM 895 N N . GLN A 1 113 ? -27.244 10.506 20.496 1.00 66.12 113 GLN A N 1
ATOM 896 C CA . GLN A 1 113 ? -28.689 10.635 20.750 1.00 66.12 113 GLN A CA 1
ATOM 897 C C . GLN A 1 113 ? -29.288 11.977 20.280 1.00 66.12 113 GLN A C 1
ATOM 899 O O . GLN A 1 113 ? -30.411 12.021 19.780 1.00 66.12 113 GLN A O 1
ATOM 904 N N . LYS A 1 114 ? -28.528 13.083 20.347 1.00 61.88 114 LYS A N 1
ATOM 905 C CA . LYS A 1 114 ? -28.986 14.423 19.920 1.00 61.88 114 LYS A CA 1
ATOM 906 C C . LYS A 1 114 ? -29.358 14.520 18.432 1.00 61.88 114 LYS A C 1
ATOM 908 O O . LYS A 1 114 ? -30.163 15.377 18.074 1.00 61.88 114 LYS A O 1
ATOM 913 N N . LYS A 1 115 ? -28.816 13.659 17.560 1.00 62.19 115 LYS A N 1
ATOM 914 C CA . LYS A 1 115 ? -29.133 13.685 16.120 1.00 62.19 115 LYS A CA 1
ATOM 915 C C . LYS A 1 115 ? -30.507 13.087 15.789 1.00 62.19 115 LYS A C 1
ATOM 917 O O . LYS A 1 115 ? -31.030 13.380 14.719 1.00 62.19 115 LYS A O 1
ATOM 922 N N . LEU A 1 116 ? -31.121 12.333 16.706 1.00 69.81 116 LEU A N 1
ATOM 923 C CA . LEU A 1 116 ? -32.419 11.683 16.486 1.00 69.81 116 LEU A CA 1
ATOM 924 C C . LEU A 1 116 ? -33.570 12.697 16.408 1.00 69.81 116 LEU A C 1
ATOM 926 O O . LEU A 1 116 ? -34.340 12.666 15.458 1.00 69.81 116 LEU A O 1
ATOM 930 N N . LYS A 1 117 ? -33.633 13.676 17.319 1.00 75.81 117 LYS A N 1
ATOM 931 C CA . LYS A 1 117 ? -34.742 14.653 17.377 1.00 75.81 117 LYS A CA 1
ATOM 932 C C . LYS A 1 117 ? -34.781 15.610 16.176 1.00 75.81 117 LYS A C 1
ATOM 934 O O . LYS A 1 117 ? -35.846 16.014 15.711 1.00 75.81 117 LYS A O 1
ATOM 939 N N . VAL A 1 118 ? -33.608 15.990 15.659 1.00 80.00 118 VAL A N 1
ATOM 940 C CA . VAL A 1 118 ? -33.493 16.808 14.436 1.00 80.00 118 VAL A CA 1
ATOM 941 C C . VAL A 1 118 ? -33.876 15.980 13.208 1.00 80.00 118 VAL A C 1
ATOM 943 O O . VAL A 1 118 ? -34.589 16.472 12.335 1.00 80.00 118 VAL A O 1
ATOM 946 N N . TYR A 1 119 ? -33.460 14.712 13.173 1.00 80.44 119 TYR A N 1
ATOM 947 C CA . TYR A 1 119 ? -33.825 13.773 12.117 1.00 80.44 119 TYR A CA 1
ATOM 948 C C . TYR A 1 119 ? -35.337 13.496 12.094 1.00 80.44 119 TYR A C 1
ATOM 950 O O . TYR A 1 119 ? -35.946 13.557 11.031 1.00 80.44 119 TYR A O 1
ATOM 958 N N . GLU A 1 120 ? -35.969 13.315 13.256 1.00 84.38 120 GLU A N 1
ATOM 959 C CA . GLU A 1 120 ? -37.424 13.179 13.402 1.00 84.38 120 GLU A CA 1
ATOM 960 C C . GLU A 1 120 ? -38.178 14.398 12.866 1.00 84.38 120 GLU A C 1
ATOM 962 O O . GLU A 1 120 ? -39.090 14.248 12.052 1.00 84.38 120 GLU A O 1
ATOM 967 N N . ARG A 1 121 ? -37.770 15.614 13.259 1.00 84.94 121 ARG A N 1
ATOM 968 C CA . ARG A 1 121 ? -38.363 16.864 12.750 1.00 84.94 121 ARG A CA 1
ATOM 969 C C . ARG A 1 121 ? -38.259 16.971 11.231 1.00 84.94 121 ARG A C 1
ATOM 971 O O . ARG A 1 121 ? -39.219 17.351 10.563 1.00 84.94 121 ARG A O 1
ATOM 978 N N . TRP A 1 122 ? -37.108 16.612 10.673 1.00 84.69 122 TRP A N 1
ATOM 979 C CA . TRP A 1 122 ? -36.900 16.627 9.230 1.00 84.69 122 TRP A CA 1
ATOM 980 C C . TRP A 1 122 ? -37.709 15.540 8.502 1.00 84.69 122 TRP A C 1
ATOM 982 O O . TRP A 1 122 ? -38.246 15.802 7.425 1.00 84.69 122 TRP A O 1
ATOM 992 N N . LEU A 1 123 ? -37.880 14.351 9.091 1.00 82.88 123 LEU A N 1
ATOM 993 C CA . LEU A 1 123 ? -38.759 13.304 8.554 1.00 82.88 123 LEU A CA 1
ATOM 994 C C . LEU A 1 123 ? -40.232 13.712 8.566 1.00 82.88 123 LEU A C 1
ATOM 996 O O . LEU A 1 123 ? -40.939 13.455 7.592 1.00 82.88 123 LEU A O 1
ATOM 1000 N N . GLN A 1 124 ? -40.693 14.353 9.641 1.00 84.38 124 GLN A N 1
ATOM 1001 C CA . GLN A 1 124 ? -42.046 14.906 9.726 1.00 84.38 124 GLN A CA 1
ATOM 1002 C C . GLN A 1 124 ? -42.271 15.956 8.636 1.00 84.38 124 GLN A C 1
ATOM 1004 O O . GLN A 1 124 ? -43.282 15.907 7.936 1.00 84.38 124 GLN A O 1
ATOM 1009 N N . PHE A 1 125 ? -41.295 16.843 8.426 1.00 86.50 125 PHE A N 1
ATOM 1010 C CA . PHE A 1 125 ? -41.334 17.829 7.351 1.00 86.50 125 PHE A CA 1
ATOM 1011 C C . PHE A 1 125 ? -41.371 17.173 5.963 1.00 86.50 125 PHE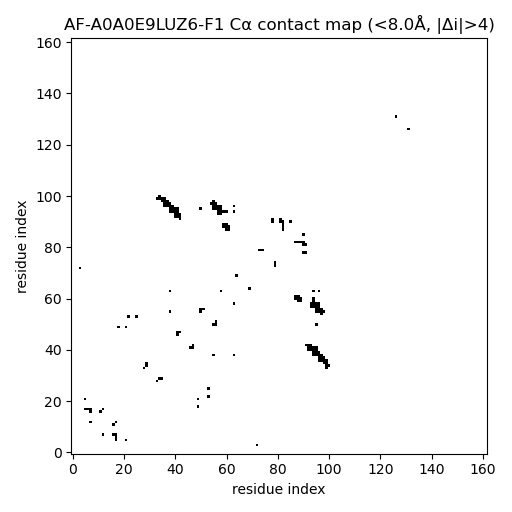 A C 1
ATOM 1013 O O . PHE A 1 125 ? -42.225 17.510 5.145 1.00 86.50 125 PHE A O 1
ATOM 1020 N N . LYS A 1 126 ? -40.515 16.177 5.699 1.00 81.75 126 LYS A N 1
ATOM 1021 C CA . LYS A 1 126 ? -40.541 15.427 4.433 1.00 81.75 126 LYS A CA 1
ATOM 1022 C C . LYS A 1 126 ? -41.871 14.718 4.203 1.00 81.75 126 LYS A C 1
ATOM 1024 O O . LYS A 1 126 ? -42.405 14.801 3.102 1.00 81.75 126 LYS A O 1
ATOM 1029 N N . ARG A 1 127 ? -42.426 14.059 5.227 1.00 78.25 127 ARG A N 1
ATOM 1030 C CA . ARG A 1 127 ? -43.763 13.450 5.155 1.00 78.25 127 ARG A CA 1
ATOM 1031 C C . ARG A 1 127 ? -44.822 14.495 4.823 1.00 78.25 127 ARG A C 1
ATOM 1033 O O . ARG A 1 127 ? -45.639 14.246 3.949 1.00 78.25 127 ARG A O 1
ATOM 1040 N N . PHE A 1 128 ? -44.782 15.663 5.457 1.00 82.44 128 PHE A N 1
ATOM 1041 C CA . PHE A 1 128 ? -45.720 16.747 5.176 1.00 82.44 128 PHE A CA 1
ATOM 1042 C C . PHE A 1 128 ? -45.631 17.246 3.727 1.00 82.44 128 PHE A C 1
ATOM 1044 O O . PHE A 1 128 ? -46.660 17.410 3.079 1.00 82.44 128 PHE A O 1
ATOM 1051 N N . VAL A 1 129 ? -44.420 17.443 3.198 1.00 87.12 129 VAL A N 1
ATOM 1052 C CA . VAL A 1 129 ? -44.214 17.927 1.823 1.00 87.12 129 VAL A CA 1
ATOM 1053 C C . VAL A 1 129 ? -44.606 16.873 0.780 1.00 87.12 129 VAL A C 1
ATOM 1055 O O . VAL A 1 129 ? -45.252 17.211 -0.206 1.00 87.12 129 VAL A O 1
ATOM 1058 N N . PHE A 1 130 ? -44.265 15.597 0.993 1.00 81.06 130 PHE A N 1
ATOM 1059 C CA . PHE A 1 130 ? -44.506 14.537 0.005 1.00 81.06 130 PHE A CA 1
ATOM 1060 C C . PHE A 1 130 ? -45.905 13.900 0.078 1.00 81.06 130 PHE A C 1
ATOM 1062 O O . PHE A 1 130 ? -46.441 13.518 -0.958 1.00 81.06 130 PHE A O 1
ATOM 1069 N N . LEU A 1 131 ? -46.528 13.781 1.259 1.00 68.62 131 LEU A N 1
ATOM 1070 C CA . LEU A 1 131 ? -47.812 13.072 1.422 1.00 68.62 131 LEU A CA 1
ATOM 1071 C C . LEU A 1 131 ? -49.046 13.979 1.308 1.00 68.62 131 LEU A C 1
ATOM 1073 O O . LEU A 1 131 ? -50.164 13.477 1.214 1.00 68.62 131 LEU A O 1
ATOM 1077 N N . LYS A 1 132 ? -48.884 15.309 1.297 1.00 57.12 132 LYS A N 1
ATOM 1078 C CA . LYS A 1 132 ? -50.018 16.249 1.227 1.00 57.12 132 LYS A CA 1
ATOM 1079 C C . LYS A 1 132 ? -50.548 16.480 -0.197 1.00 57.12 132 LYS A C 1
ATOM 1081 O O . LYS A 1 132 ? -51.555 17.159 -0.362 1.00 57.12 132 LYS A O 1
ATOM 1086 N N . ASN A 1 133 ? -49.946 15.863 -1.215 1.00 53.25 133 ASN A N 1
ATOM 1087 C CA . ASN A 1 133 ? -50.328 16.071 -2.615 1.00 53.25 133 ASN A CA 1
ATOM 1088 C C . ASN A 1 133 ? -51.438 15.138 -3.139 1.00 53.25 133 ASN A C 1
ATOM 1090 O O . ASN A 1 133 ? -51.606 15.026 -4.347 1.00 53.25 133 ASN A O 1
ATOM 1094 N N . ASN A 1 134 ? -52.206 14.474 -2.264 1.00 51.28 134 ASN A N 1
ATOM 1095 C CA . ASN A 1 134 ? -53.259 13.548 -2.700 1.00 51.28 134 ASN A CA 1
ATOM 1096 C C . ASN A 1 134 ? -54.625 13.773 -2.031 1.00 51.28 134 ASN A C 1
ATOM 1098 O O . ASN A 1 134 ? -55.280 12.819 -1.621 1.00 51.28 134 ASN A O 1
ATOM 1102 N N . LYS A 1 135 ? -55.063 15.034 -1.888 1.00 45.44 135 LYS A N 1
ATOM 1103 C CA . LYS A 1 135 ? -56.464 15.363 -1.557 1.00 45.44 135 LYS A CA 1
ATOM 1104 C C . LYS A 1 135 ? -56.881 16.740 -2.095 1.00 45.44 135 LYS A C 1
ATOM 1106 O O . LYS A 1 135 ? -56.791 17.734 -1.382 1.00 45.44 135 LYS A O 1
ATOM 1111 N N . LYS A 1 136 ? -57.387 16.750 -3.336 1.00 37.25 136 LYS A N 1
ATOM 1112 C CA . LYS A 1 136 ? -58.711 17.265 -3.769 1.00 37.25 136 LYS A CA 1
ATOM 1113 C C . LYS A 1 136 ? -58.674 17.804 -5.201 1.00 37.25 136 LYS A C 1
ATOM 1115 O O . LYS A 1 136 ? -57.854 18.653 -5.524 1.00 37.25 136 LYS A O 1
ATOM 1120 N N . GLY A 1 137 ? -59.639 17.355 -6.004 1.00 34.84 137 GLY A N 1
ATOM 1121 C CA . GLY A 1 137 ? -59.907 17.911 -7.326 1.00 34.84 137 GLY A CA 1
ATOM 1122 C C . GLY A 1 137 ? -61.115 17.314 -8.054 1.00 34.84 137 GLY A C 1
ATOM 1123 O O . GLY A 1 137 ? -61.012 17.054 -9.243 1.00 34.84 137 GLY A O 1
ATOM 1124 N N . THR A 1 138 ? -62.251 17.093 -7.381 1.00 30.50 138 THR A N 1
ATOM 1125 C CA . THR A 1 138 ? -63.561 17.120 -8.058 1.00 30.50 138 THR A CA 1
ATOM 1126 C C . THR A 1 138 ? -64.024 18.576 -8.145 1.00 30.50 138 THR A C 1
ATOM 1128 O O . THR A 1 138 ? -64.247 19.189 -7.103 1.00 30.50 138 THR A O 1
ATOM 1131 N N . GLY A 1 139 ? -64.189 19.091 -9.369 1.00 30.06 139 GLY A N 1
ATOM 1132 C CA . GLY A 1 139 ? -65.112 20.188 -9.698 1.00 30.06 139 GLY A CA 1
ATOM 1133 C C . GLY A 1 139 ? -64.578 21.631 -9.701 1.00 30.06 139 GLY A C 1
ATOM 1134 O O . GLY A 1 139 ? -64.564 22.276 -8.663 1.00 30.06 139 GLY A O 1
ATOM 1135 N N . GLY A 1 140 ? -64.271 22.134 -10.908 1.00 29.58 140 GLY A N 1
ATOM 1136 C CA . GLY A 1 140 ? -64.768 23.410 -11.469 1.00 29.58 140 GLY A CA 1
ATOM 1137 C C . GLY A 1 140 ? -64.229 24.766 -10.972 1.00 29.58 140 GLY A C 1
ATOM 1138 O O . GLY A 1 140 ? -64.423 25.133 -9.822 1.00 29.58 140 GLY A O 1
ATOM 1139 N N . GLY A 1 141 ? -63.710 25.583 -11.906 1.00 27.22 141 GLY A N 1
ATOM 1140 C CA . GLY A 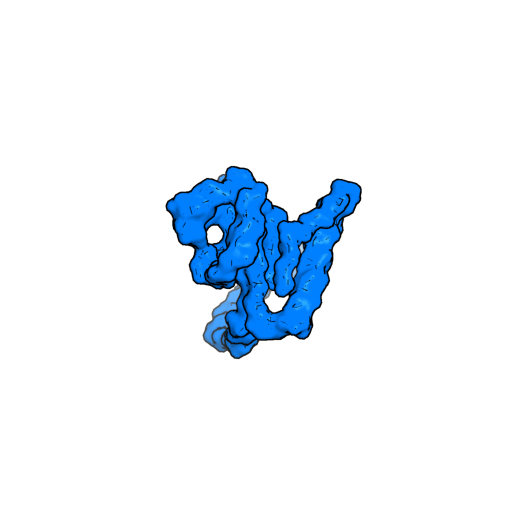1 141 ? -63.680 27.054 -11.785 1.00 27.22 141 GLY A CA 1
ATOM 1141 C C . GLY A 1 141 ? -62.364 27.731 -12.187 1.00 27.22 141 GLY A C 1
ATOM 1142 O O . GLY A 1 141 ? -61.342 27.550 -11.539 1.00 27.22 141 GLY A O 1
ATOM 1143 N N . ALA A 1 142 ? -62.396 28.524 -13.261 1.00 34.25 142 ALA A N 1
ATOM 1144 C CA . ALA A 1 142 ? -61.263 29.204 -13.893 1.00 34.25 142 ALA A CA 1
ATOM 1145 C C . ALA A 1 142 ? -60.729 30.428 -13.113 1.00 34.25 142 ALA A C 1
ATOM 1147 O O . ALA A 1 142 ? -61.502 31.151 -12.493 1.00 34.25 142 ALA A O 1
ATOM 1148 N N . GLY A 1 143 ? -59.427 30.739 -13.244 1.00 30.23 143 GLY A N 1
ATOM 1149 C CA . GLY A 1 143 ? -58.877 32.036 -12.814 1.00 30.23 143 GLY A CA 1
ATOM 1150 C C . GLY A 1 143 ? -57.349 32.124 -12.676 1.00 30.23 143 GLY A C 1
ATOM 1151 O O . GLY A 1 143 ? -56.796 31.743 -11.656 1.00 30.23 143 GLY A O 1
ATOM 1152 N N . LYS A 1 144 ? -56.692 32.662 -13.718 1.00 43.66 144 LYS A N 1
ATOM 1153 C CA . LYS A 1 144 ? -55.339 33.273 -13.811 1.00 43.66 144 LYS A CA 1
ATOM 1154 C C . LYS A 1 144 ? -54.444 33.300 -12.547 1.00 43.66 144 LYS A C 1
ATOM 1156 O O . LYS A 1 144 ? -54.714 34.028 -11.602 1.00 43.66 144 LYS A O 1
ATOM 1161 N N . GLY A 1 145 ? -53.243 32.719 -12.659 1.00 36.28 145 GLY A N 1
ATOM 1162 C CA . GLY A 1 145 ? -52.114 32.992 -11.757 1.00 36.28 145 GLY A CA 1
ATOM 1163 C C . GLY A 1 145 ? -50.794 32.444 -12.302 1.00 36.28 145 GLY A C 1
ATOM 1164 O O . GLY A 1 145 ? -50.454 31.287 -12.085 1.00 36.28 145 GLY A O 1
ATOM 1165 N N . LYS A 1 146 ? -50.067 33.262 -13.069 1.00 43.72 146 LYS A N 1
ATOM 1166 C CA . LYS A 1 146 ? -48.813 32.893 -13.742 1.00 43.72 146 LYS A CA 1
ATOM 1167 C C . LYS A 1 146 ? -47.685 32.562 -12.744 1.00 43.72 146 LYS A C 1
ATOM 1169 O O . LYS A 1 146 ? -47.305 33.391 -11.929 1.00 43.72 146 LYS A O 1
ATOM 1174 N N . ASN A 1 147 ? -47.091 31.383 -12.930 1.00 53.22 147 ASN A N 1
ATOM 1175 C CA . ASN A 1 147 ? -45.644 31.124 -12.988 1.00 53.22 147 ASN A CA 1
ATOM 1176 C C . ASN A 1 147 ? -44.730 31.652 -11.865 1.00 53.22 147 ASN A C 1
ATOM 1178 O O . ASN A 1 147 ? -43.737 32.328 -12.131 1.00 53.22 147 ASN A O 1
ATOM 1182 N N . VAL A 1 148 ? -44.957 31.209 -10.626 1.00 51.53 148 VAL A N 1
ATOM 1183 C CA . VAL A 1 148 ? -43.888 31.163 -9.600 1.00 51.53 148 VAL A CA 1
ATOM 1184 C C . VAL A 1 148 ? -43.087 29.854 -9.703 1.00 51.53 148 VAL A C 1
ATOM 1186 O O . VAL A 1 148 ? -41.869 29.841 -9.534 1.00 51.53 148 VAL A O 1
ATOM 1189 N N . PHE A 1 149 ? -43.744 28.760 -10.100 1.00 50.84 149 PHE A N 1
ATOM 1190 C CA . PHE A 1 149 ? -43.137 27.428 -10.192 1.00 50.84 149 PHE A CA 1
ATOM 1191 C C . PHE A 1 149 ? -42.095 27.301 -11.322 1.00 50.84 149 PHE A C 1
ATOM 1193 O O . PHE A 1 149 ? -41.081 26.628 -11.156 1.00 50.84 149 PHE A O 1
ATOM 1200 N N . GLN A 1 150 ? -42.274 28.023 -12.436 1.00 51.53 150 GLN A N 1
ATOM 1201 C CA . GLN A 1 150 ? -41.288 28.051 -13.527 1.00 51.53 150 GLN A CA 1
ATOM 1202 C C . GLN A 1 150 ? -40.016 28.844 -13.182 1.00 51.53 150 GLN A C 1
ATOM 1204 O O . GLN A 1 150 ? -38.957 28.536 -13.720 1.00 51.53 150 GLN A O 1
ATOM 1209 N N . ARG A 1 151 ? -40.069 29.820 -12.258 1.00 48.69 151 ARG A N 1
ATOM 1210 C CA . ARG A 1 151 ? -38.871 30.588 -11.860 1.00 48.69 151 ARG A CA 1
ATOM 1211 C C . ARG A 1 151 ? -37.983 29.825 -10.876 1.00 48.69 151 ARG A C 1
ATOM 1213 O O . ARG A 1 151 ? -36.772 30.010 -10.902 1.00 48.69 151 ARG A O 1
ATOM 1220 N N . LEU A 1 152 ? -38.552 28.930 -10.063 1.00 47.22 152 LEU A N 1
ATOM 1221 C CA . LEU A 1 152 ? -37.773 28.118 -9.120 1.00 47.22 152 LEU A CA 1
ATOM 1222 C C . LEU A 1 152 ? -37.034 26.947 -9.788 1.00 47.22 152 LEU A C 1
ATOM 1224 O O . LEU A 1 152 ? -35.973 26.549 -9.313 1.00 47.22 152 LEU A O 1
ATOM 1228 N N . MET A 1 153 ? -37.543 26.434 -10.912 1.00 45.16 153 MET A N 1
ATOM 1229 C CA . MET A 1 153 ? -36.883 25.352 -11.654 1.00 45.16 153 MET A CA 1
ATOM 1230 C C . MET A 1 153 ? -35.672 25.813 -12.477 1.00 45.16 153 MET A C 1
ATOM 1232 O O . MET A 1 153 ? -34.812 24.995 -12.790 1.00 45.16 153 MET A O 1
ATOM 1236 N N . ALA A 1 154 ? -35.536 27.110 -12.768 1.00 47.44 154 ALA A N 1
ATOM 1237 C CA . ALA A 1 154 ? -34.366 27.631 -13.479 1.00 47.44 154 ALA A CA 1
ATOM 1238 C C . ALA A 1 154 ? -33.102 27.708 -12.597 1.00 47.44 154 ALA A C 1
ATOM 1240 O O . ALA A 1 154 ? -31.990 27.661 -13.114 1.00 47.44 154 ALA A O 1
ATOM 1241 N N . PHE A 1 155 ? -33.246 27.780 -11.268 1.00 45.09 155 PHE A N 1
ATOM 1242 C CA . PHE A 1 155 ? -32.099 27.910 -10.360 1.00 45.09 155 PHE A CA 1
ATOM 1243 C C . PHE A 1 155 ? -31.447 26.569 -9.993 1.00 45.09 155 PHE A C 1
ATOM 1245 O O . PHE A 1 155 ? -30.269 26.529 -9.649 1.00 45.09 155 PHE A O 1
ATOM 1252 N N . PHE A 1 156 ? -32.180 25.457 -10.102 1.00 43.31 156 PHE A N 1
ATOM 1253 C CA . PHE A 1 156 ? -31.668 24.137 -9.719 1.00 43.31 156 PHE A CA 1
ATOM 1254 C C . PHE A 1 156 ? -30.867 23.424 -10.817 1.00 43.31 156 PHE A C 1
ATOM 1256 O O . PHE A 1 156 ? -30.072 22.544 -10.500 1.00 43.31 156 PHE A O 1
ATOM 1263 N N . PHE A 1 157 ? -31.001 23.825 -12.086 1.00 43.53 157 PHE A N 1
ATOM 1264 C CA . PHE A 1 157 ? -30.242 23.220 -13.189 1.00 43.53 157 PHE A CA 1
ATOM 1265 C C . PHE A 1 157 ? -28.899 23.903 -13.494 1.00 43.53 157 PHE A C 1
ATOM 1267 O O . PHE A 1 157 ? -28.125 23.360 -14.277 1.00 43.53 157 PHE A O 1
ATOM 1274 N N . LEU A 1 158 ? -28.576 25.037 -12.856 1.00 41.53 158 LEU A N 1
ATOM 1275 C CA . LEU A 1 158 ? -27.306 25.741 -13.095 1.00 41.53 158 LEU A CA 1
ATOM 1276 C C . LEU A 1 158 ? -26.159 25.299 -12.164 1.00 41.53 158 LEU A C 1
ATOM 1278 O O . LEU A 1 158 ? -25.004 25.581 -12.453 1.00 41.53 158 LEU A O 1
ATOM 1282 N N . VAL A 1 159 ? -26.441 24.580 -11.070 1.00 44.19 159 VAL A N 1
ATOM 1283 C CA . VAL A 1 159 ? -25.410 24.193 -10.077 1.00 44.19 159 VAL A CA 1
ATOM 1284 C C . VAL A 1 159 ? -24.971 22.726 -10.208 1.00 44.19 159 VAL A C 1
ATOM 1286 O O . VAL A 1 159 ? -23.958 22.330 -9.648 1.00 44.19 159 VAL A O 1
ATOM 1289 N N . ALA A 1 160 ? -25.662 21.907 -11.006 1.00 40.19 160 ALA A N 1
ATOM 1290 C CA . ALA A 1 160 ? -25.312 20.494 -11.211 1.00 40.19 160 ALA A CA 1
ATOM 1291 C C . ALA A 1 160 ? -24.338 20.254 -12.387 1.00 40.19 160 ALA A C 1
ATOM 1293 O O . ALA A 1 160 ? -24.307 19.165 -12.960 1.00 40.19 160 ALA A O 1
ATOM 1294 N N . LYS A 1 161 ? -23.572 21.278 -12.777 1.00 41.69 161 LYS A N 1
ATOM 1295 C CA . LYS A 1 161 ? -22.537 21.179 -13.812 1.00 41.69 161 LYS A CA 1
ATOM 1296 C C . LYS A 1 161 ? -21.307 22.008 -13.429 1.00 41.69 161 LYS A C 1
ATOM 1298 O O . LYS A 1 161 ? -20.905 22.903 -14.162 1.00 41.69 161 LYS A O 1
ATOM 1303 N N . ILE A 1 162 ? -20.758 21.708 -12.253 1.00 45.19 162 ILE A N 1
ATOM 1304 C CA . ILE A 1 162 ? -19.356 21.942 -11.877 1.00 45.19 162 ILE A CA 1
ATOM 1305 C C . ILE A 1 162 ? -18.870 20.659 -11.211 1.00 45.19 162 ILE A C 1
ATOM 1307 O O . ILE A 1 162 ? -19.617 20.146 -10.346 1.00 45.19 162 ILE A O 1
#

Nearest PDB structures (foldseek):
  5gi5-assembly1_A  TM=5.593E-01  e=1.980E-02  Drosophila melanogaster
  5gi6-assembly1_A  TM=5.578E-01  e=3.764E-02  Drosophila melanogaster
  2fl4-assembly1_A-2  TM=7.928E-01  e=4.914E-01  Enterococcus faecalis V583
  5k9n-assembly2_B  TM=5.909E-01  e=4.609E-01  Drosophila melanogaster

pLDDT: mean 79.92, std 20.35, range [27.22, 97.06]

Organism: NCBI:txid1236989

Solvent-accessible surface area (backbone atoms only — not comparable to full-atom values): 10314 Å² total; per-residue (Å²): 140,84,78,95,75,89,86,71,62,75,92,54,55,96,71,55,52,68,51,53,54,50,48,51,54,48,53,51,45,44,71,78,38,63,84,52,68,49,70,51,75,44,76,51,68,71,58,51,51,49,38,47,77,74,59,31,39,83,48,59,37,85,76,70,71,88,54,64,74,63,58,55,68,42,67,83,42,95,61,34,66,50,28,58,77,49,69,54,52,50,54,88,47,46,34,31,42,28,50,51,70,65,51,52,60,55,72,70,55,77,80,66,71,77,57,51,64,58,50,49,53,52,50,52,48,49,48,54,69,67,66,64,81,81,81,86,85,86,79,90,87,90,80,92,81,87,70,66,70,66,61,60,58,61,64,66,70,68,68,80,77,119

Mean predicted aligned error: 14.17 Å

Radius of gyration: 26.7 Å; Cα contacts (8 Å, |Δi|>4): 96; chains: 1; bounding box: 81×49×41 Å